Protein AF-A0A1H3MV26-F1 (afdb_monomer_lite)

Sequence (48 aa):
MTDTETLSAPAARVARVALVTGGSGGIGRAVAERPAADGIAVGVHFSR

Foldseek 3Di:
DDPPDPPDDDPPPPQAAEEFEVCPDDPNVVVQVVVVVVVHHYHYHYDD

Secondary structure (DSSP, 8-state):
-------------PPPEEEEETTTSHHHHHHHHHHHHTT-EEEEE---

Structure (mmCIF, N/CA/C/O backbone):
data_AF-A0A1H3MV26-F1
#
_entry.id   AF-A0A1H3MV26-F1
#
loop_
_atom_site.group_PDB
_atom_s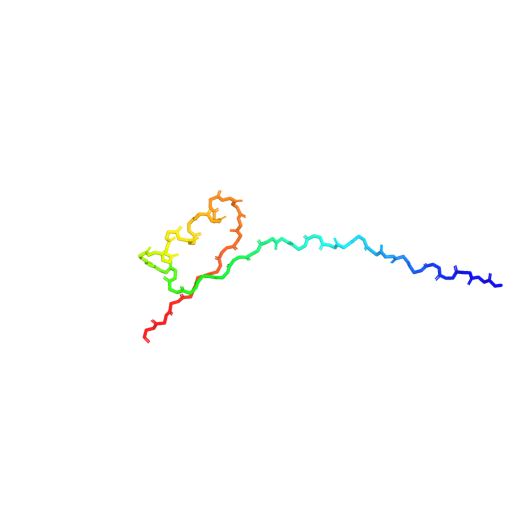ite.id
_atom_site.type_symbol
_atom_site.label_atom_id
_atom_site.label_alt_id
_atom_site.label_comp_id
_atom_site.label_asym_id
_atom_site.label_entity_id
_atom_site.label_seq_id
_atom_site.pdbx_PDB_ins_code
_atom_site.Cartn_x
_atom_site.Cartn_y
_atom_site.Cartn_z
_atom_site.occupancy
_atom_site.B_iso_or_equiv
_atom_site.auth_seq_id
_atom_site.auth_comp_id
_atom_site.auth_asym_id
_atom_site.auth_atom_id
_atom_site.pdbx_PDB_model_num
ATOM 1 N N . MET A 1 1 ? -49.883 -13.440 18.071 1.00 50.34 1 MET A N 1
ATOM 2 C CA . MET A 1 1 ? -49.122 -13.231 16.827 1.00 50.34 1 MET A CA 1
ATOM 3 C C . MET A 1 1 ? -48.080 -12.186 17.166 1.00 50.34 1 MET A C 1
ATOM 5 O O . MET A 1 1 ? -48.392 -11.010 17.182 1.00 50.34 1 MET A O 1
ATOM 9 N N . THR A 1 2 ? -46.942 -12.633 17.694 1.00 51.22 2 THR A N 1
ATOM 10 C CA . THR A 1 2 ? -45.838 -11.757 18.096 1.00 51.22 2 THR A CA 1
ATOM 11 C C . THR A 1 2 ? -44.922 -11.622 16.895 1.00 51.22 2 THR A C 1
ATOM 13 O O . THR A 1 2 ? -44.314 -12.612 16.487 1.00 51.22 2 THR A O 1
ATOM 16 N N . ASP A 1 3 ? -44.873 -10.431 16.313 1.00 53.81 3 ASP A N 1
ATOM 17 C CA . ASP A 1 3 ? -43.921 -10.085 15.269 1.00 53.81 3 ASP A CA 1
ATOM 18 C C . ASP A 1 3 ? -42.518 -10.054 15.882 1.00 53.81 3 ASP A C 1
ATOM 20 O O . ASP A 1 3 ? -42.138 -9.135 16.606 1.00 53.81 3 ASP A O 1
ATOM 24 N N . THR A 1 4 ? -41.759 -11.124 15.651 1.00 67.38 4 THR A N 1
ATOM 25 C CA . THR A 1 4 ? -40.339 -11.191 15.989 1.00 67.38 4 THR A CA 1
ATOM 26 C C . THR A 1 4 ? -39.578 -10.330 14.983 1.00 67.38 4 THR A C 1
ATOM 28 O O . THR A 1 4 ? -39.062 -10.830 13.982 1.00 67.38 4 THR A O 1
ATOM 31 N N . GLU A 1 5 ? -39.539 -9.018 15.213 1.00 66.69 5 GLU A N 1
ATOM 32 C CA . GLU A 1 5 ? -38.696 -8.113 14.438 1.00 66.69 5 GLU A CA 1
ATOM 33 C C . GLU A 1 5 ? -37.228 -8.462 14.723 1.00 66.69 5 GLU A C 1
ATOM 35 O O . GLU A 1 5 ? -36.717 -8.314 15.835 1.00 66.69 5 GLU A O 1
ATOM 40 N N . THR A 1 6 ? -36.556 -9.020 13.718 1.00 67.88 6 THR A N 1
ATOM 41 C CA . THR A 1 6 ? -35.129 -9.327 13.796 1.00 67.88 6 THR A CA 1
ATOM 42 C C . THR A 1 6 ? -34.378 -8.005 13.889 1.00 67.88 6 THR A C 1
ATOM 44 O O . THR A 1 6 ? -34.316 -7.258 12.915 1.00 67.88 6 THR A O 1
ATOM 47 N N . LEU A 1 7 ? -33.811 -7.705 15.057 1.00 65.75 7 LEU A N 1
ATOM 48 C CA . LEU A 1 7 ? -32.930 -6.554 15.239 1.00 65.75 7 LEU A CA 1
ATOM 49 C C . LEU A 1 7 ? -31.720 -6.706 14.305 1.00 65.75 7 LEU A C 1
ATOM 51 O O . LEU A 1 7 ? -30.799 -7.476 14.579 1.00 65.75 7 LEU A O 1
ATOM 55 N N . SER A 1 8 ? -31.719 -5.973 13.189 1.00 67.94 8 SER A N 1
ATOM 56 C CA . SER A 1 8 ? -30.533 -5.820 12.351 1.00 67.94 8 SER A CA 1
ATOM 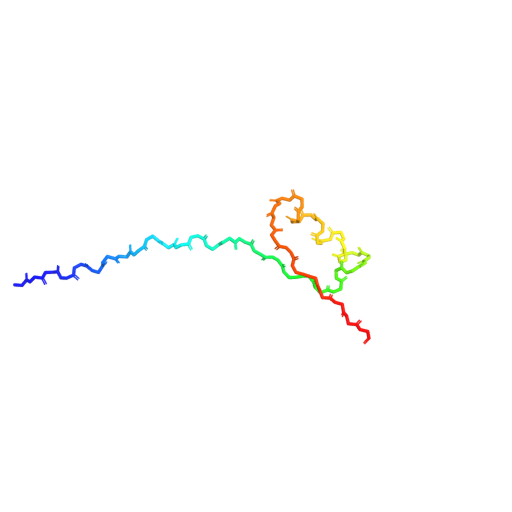57 C C . SER A 1 8 ? -29.522 -4.987 13.127 1.00 67.94 8 SER A C 1
ATOM 59 O O . SER A 1 8 ? -29.710 -3.784 13.312 1.00 67.94 8 SER A O 1
ATOM 61 N N . ALA A 1 9 ? -28.433 -5.616 13.569 1.00 70.94 9 ALA A N 1
ATOM 62 C CA . ALA A 1 9 ? -27.284 -4.879 14.073 1.00 70.94 9 ALA A CA 1
ATOM 63 C C . ALA A 1 9 ? -26.853 -3.840 13.018 1.00 70.94 9 ALA A C 1
ATOM 65 O O . ALA A 1 9 ? -26.945 -4.126 11.815 1.00 70.94 9 ALA A O 1
ATOM 66 N N . PRO A 1 10 ? -26.393 -2.640 13.424 1.00 66.12 10 PRO A N 1
ATOM 67 C CA . PRO A 1 10 ? -25.802 -1.708 12.477 1.00 66.12 10 PRO A CA 1
ATOM 68 C C . PRO A 1 10 ? -24.709 -2.460 11.721 1.00 66.12 10 PRO A C 1
ATOM 70 O O . PRO A 1 10 ? -23.859 -3.095 12.347 1.00 66.12 10 PRO A O 1
ATOM 73 N N . ALA A 1 11 ? -24.763 -2.439 10.387 1.00 68.50 11 ALA A N 1
ATOM 74 C CA . ALA A 1 11 ? -23.740 -3.072 9.569 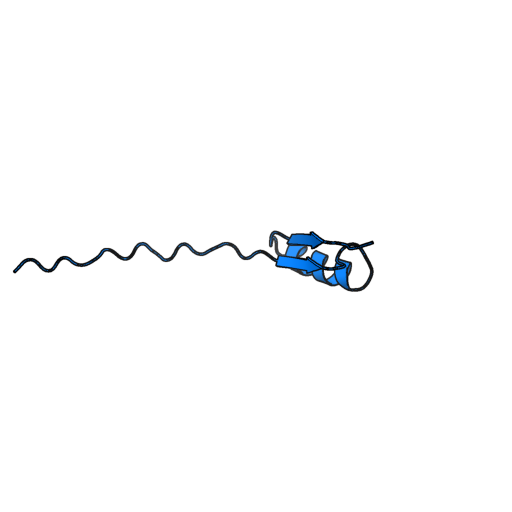1.00 68.50 11 ALA A CA 1
ATOM 75 C C . ALA A 1 11 ? -22.395 -2.473 9.986 1.00 68.50 11 ALA A C 1
ATOM 77 O O . ALA A 1 11 ? -22.124 -1.298 9.720 1.00 68.50 11 ALA A O 1
ATOM 78 N N . ALA A 1 12 ? -21.598 -3.252 10.722 1.00 71.31 12 ALA A N 1
ATOM 79 C CA . ALA A 1 12 ? -20.317 -2.808 11.231 1.00 71.31 12 ALA A CA 1
ATOM 80 C C . ALA A 1 12 ? -19.514 -2.312 10.033 1.00 71.31 12 ALA A C 1
ATOM 82 O O . ALA A 1 12 ? -19.261 -3.060 9.085 1.00 71.31 12 ALA A O 1
ATOM 83 N N . ARG A 1 13 ? -19.187 -1.018 10.025 1.00 74.50 13 ARG A N 1
ATOM 84 C CA . ARG A 1 13 ? -18.471 -0.422 8.906 1.00 74.50 13 ARG A CA 1
ATOM 85 C C . ARG A 1 13 ? -17.056 -0.977 8.940 1.00 74.50 13 ARG A C 1
ATOM 87 O O . ARG A 1 13 ? -16.230 -0.513 9.718 1.00 74.50 13 ARG A O 1
ATOM 94 N N . VAL A 1 14 ? -16.805 -2.006 8.138 1.00 80.81 14 VAL A N 1
ATOM 95 C CA . VAL A 1 14 ? -15.484 -2.625 8.044 1.00 80.81 14 VAL A CA 1
ATOM 96 C C . VAL A 1 14 ? -14.497 -1.543 7.609 1.00 80.81 14 VAL A C 1
ATOM 98 O O . VAL A 1 14 ? -14.724 -0.853 6.609 1.00 80.81 14 VAL A O 1
ATOM 101 N N . ALA A 1 15 ? -13.432 -1.348 8.390 1.00 87.25 15 ALA A N 1
ATOM 102 C CA . ALA A 1 15 ? -12.371 -0.419 8.027 1.00 87.25 15 ALA A CA 1
ATOM 103 C C . ALA A 1 15 ? -11.784 -0.837 6.672 1.00 87.25 15 ALA A C 1
ATOM 105 O O . ALA A 1 15 ? -11.580 -2.024 6.414 1.00 87.25 15 ALA A O 1
ATOM 106 N N . ARG A 1 16 ? -11.544 0.129 5.779 1.00 90.88 16 ARG A N 1
ATOM 107 C CA . ARG A 1 16 ? -10.939 -0.175 4.478 1.00 90.88 16 ARG A CA 1
ATOM 108 C C . ARG A 1 16 ? -9.491 -0.606 4.687 1.00 90.88 16 ARG A C 1
ATOM 110 O O . ARG A 1 16 ? -8.785 -0.019 5.500 1.00 90.88 16 ARG A O 1
ATOM 117 N N . VAL A 1 17 ? -9.075 -1.615 3.929 1.00 95.88 17 VAL A N 1
ATOM 118 C CA . VAL A 1 17 ? -7.731 -2.202 3.957 1.00 95.88 17 VAL A CA 1
ATOM 119 C C . VAL A 1 17 ? -7.290 -2.415 2.513 1.00 95.88 17 VAL A C 1
ATOM 121 O O . VAL A 1 17 ? -8.127 -2.745 1.669 1.00 95.88 17 VAL A O 1
ATOM 124 N N . ALA A 1 18 ? -6.005 -2.235 2.216 1.00 97.31 18 ALA A N 1
ATOM 125 C CA . ALA A 1 18 ? -5.454 -2.463 0.882 1.00 97.31 18 ALA A CA 1
ATOM 126 C C . ALA A 1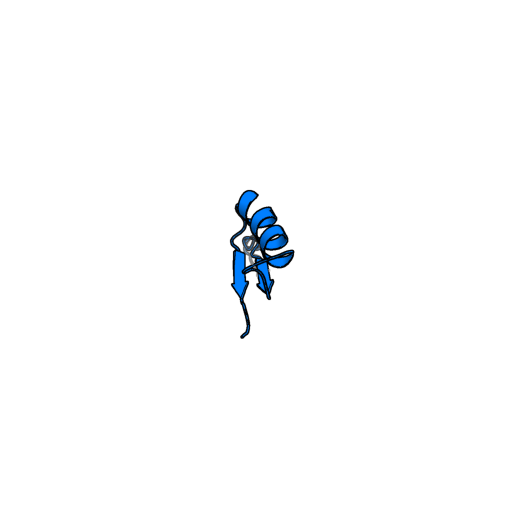 18 ? -4.378 -3.556 0.905 1.00 97.31 18 ALA A C 1
ATOM 128 O O . ALA A 1 18 ? -3.553 -3.599 1.813 1.00 97.31 18 ALA A O 1
ATOM 129 N N . LEU A 1 19 ? -4.361 -4.416 -0.114 1.00 97.44 19 LEU A N 1
ATOM 130 C CA . LEU A 1 19 ? -3.275 -5.363 -0.371 1.00 97.44 19 LEU A CA 1
ATOM 131 C C . LEU A 1 19 ? -2.598 -4.980 -1.686 1.00 97.44 19 LEU A C 1
ATOM 133 O O . LEU A 1 19 ? -3.256 -4.936 -2.725 1.00 97.44 19 LEU A O 1
ATOM 137 N N . VAL A 1 20 ? -1.291 -4.720 -1.643 1.00 97.81 20 VAL A N 1
ATOM 138 C CA . VAL A 1 20 ? -0.497 -4.351 -2.821 1.00 97.81 20 VAL A CA 1
ATOM 139 C C . VAL A 1 20 ? 0.562 -5.413 -3.093 1.00 97.81 20 VAL A C 1
ATOM 141 O O . VAL A 1 20 ? 1.497 -5.616 -2.317 1.00 97.81 20 VAL A O 1
ATOM 144 N N . THR A 1 21 ? 0.442 -6.082 -4.235 1.00 97.25 21 THR A N 1
ATOM 145 C CA . THR A 1 21 ? 1.466 -6.998 -4.751 1.00 97.25 21 THR A CA 1
ATOM 146 C C . THR A 1 21 ? 2.532 -6.226 -5.524 1.00 97.25 21 THR A C 1
ATOM 148 O O . THR A 1 21 ? 2.207 -5.316 -6.283 1.00 97.25 21 THR A O 1
ATOM 151 N N . GLY A 1 22 ? 3.804 -6.581 -5.348 1.00 97.38 22 GLY A N 1
ATOM 152 C CA . GLY A 1 22 ? 4.933 -5.821 -5.889 1.00 97.38 22 GLY A CA 1
ATOM 153 C C . GLY A 1 22 ? 5.132 -4.462 -5.208 1.00 97.38 22 GLY A C 1
ATOM 154 O O . GLY A 1 22 ? 5.832 -3.608 -5.744 1.00 97.38 22 GLY A O 1
ATOM 155 N N . GLY A 1 23 ? 4.524 -4.231 -4.038 1.00 97.25 23 GLY A N 1
ATOM 156 C CA . GLY A 1 23 ? 4.534 -2.912 -3.397 1.00 97.25 23 GLY A CA 1
ATOM 157 C C . GLY A 1 23 ? 5.844 -2.527 -2.702 1.00 97.25 23 GLY A C 1
ATOM 158 O O . GLY A 1 23 ? 5.929 -1.460 -2.108 1.00 97.25 23 GLY A O 1
ATOM 159 N N . SER A 1 24 ? 6.879 -3.364 -2.787 1.00 96.25 24 SER A N 1
ATOM 160 C CA . SER A 1 24 ? 8.205 -3.078 -2.228 1.00 96.25 24 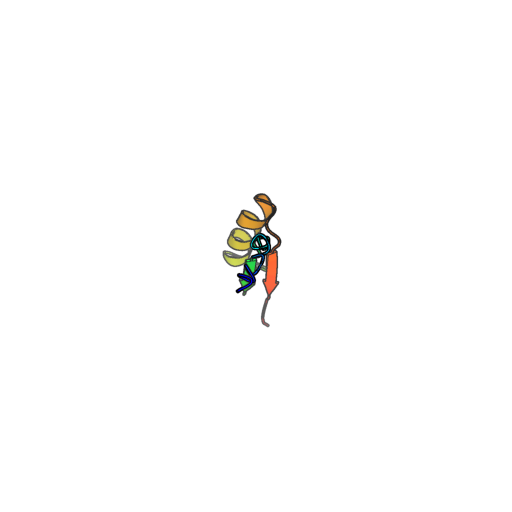SER A CA 1
ATOM 161 C C . SER A 1 24 ? 9.002 -2.036 -3.027 1.00 96.25 24 SER A C 1
ATOM 163 O O . SER A 1 24 ? 9.968 -1.481 -2.504 1.00 96.25 24 SER A O 1
ATOM 165 N N . GLY A 1 25 ? 8.624 -1.740 -4.277 1.00 96.56 25 GLY A N 1
ATOM 166 C CA . GLY A 1 25 ? 9.368 -0.806 -5.124 1.00 96.56 25 GLY A CA 1
ATOM 167 C C . GLY A 1 25 ? 8.581 -0.260 -6.313 1.00 96.56 25 GLY A C 1
ATOM 168 O O . GLY A 1 25 ? 7.423 -0.611 -6.537 1.00 96.56 25 GLY A O 1
ATOM 169 N N . GLY A 1 26 ? 9.227 0.631 -7.072 1.00 97.31 26 GLY A N 1
ATOM 170 C CA . GLY A 1 26 ? 8.681 1.228 -8.294 1.00 97.31 26 GLY A CA 1
ATOM 171 C C . GLY A 1 26 ? 7.266 1.786 -8.118 1.00 97.31 26 GLY A C 1
ATOM 172 O O . GLY A 1 26 ? 6.962 2.463 -7.136 1.00 97.31 26 GLY A O 1
ATOM 173 N N . ILE A 1 27 ? 6.397 1.462 -9.076 1.00 97.56 27 ILE A N 1
ATOM 174 C CA . ILE A 1 27 ? 4.988 1.876 -9.081 1.00 97.56 27 ILE A CA 1
ATOM 175 C C . ILE A 1 27 ? 4.231 1.275 -7.893 1.00 97.56 27 ILE A C 1
ATOM 177 O O . ILE A 1 27 ? 3.407 1.956 -7.288 1.00 97.56 27 ILE A O 1
ATOM 181 N N . GLY A 1 28 ? 4.532 0.029 -7.515 1.00 97.12 28 GLY A N 1
ATOM 182 C CA . GLY A 1 28 ? 3.857 -0.637 -6.405 1.00 97.12 28 GLY A CA 1
ATOM 183 C C . GLY A 1 28 ? 4.031 0.114 -5.083 1.00 97.12 28 GLY A C 1
ATOM 184 O O . GLY A 1 28 ? 3.061 0.282 -4.347 1.00 97.12 28 GLY A O 1
ATOM 185 N N . ARG A 1 29 ? 5.237 0.625 -4.805 1.00 98.25 29 ARG A N 1
ATOM 186 C CA . ARG A 1 29 ? 5.495 1.447 -3.612 1.00 98.25 29 ARG A CA 1
ATOM 187 C C . ARG A 1 29 ? 4.683 2.742 -3.629 1.00 98.25 29 ARG A C 1
ATOM 189 O O . ARG A 1 29 ? 4.017 3.043 -2.647 1.00 98.25 29 ARG A O 1
ATOM 196 N N . ALA A 1 30 ? 4.669 3.456 -4.755 1.00 98.38 30 ALA A N 1
ATOM 197 C CA . ALA A 1 30 ? 3.895 4.694 -4.883 1.00 98.38 30 ALA A CA 1
ATOM 198 C C . ALA A 1 30 ? 2.382 4.458 -4.686 1.00 98.38 30 ALA A C 1
ATOM 200 O O . ALA A 1 30 ? 1.690 5.263 -4.063 1.00 98.38 30 ALA A O 1
ATOM 201 N N . VAL A 1 31 ? 1.867 3.326 -5.179 1.00 97.81 31 VAL A N 1
ATOM 202 C CA . VAL A 1 31 ? 0.471 2.915 -4.972 1.00 97.81 31 VAL A CA 1
ATOM 203 C C . VAL A 1 31 ? 0.195 2.542 -3.514 1.00 97.81 31 VAL A C 1
ATOM 205 O O . VAL A 1 31 ? -0.898 2.828 -3.043 1.00 97.81 31 VAL A O 1
ATOM 208 N N . ALA A 1 32 ? 1.144 1.935 -2.794 1.00 98.25 32 ALA A N 1
ATOM 209 C CA . ALA A 1 32 ? 0.991 1.588 -1.378 1.00 98.25 32 ALA A CA 1
ATOM 210 C C . ALA A 1 32 ? 1.061 2.814 -0.449 1.00 98.25 32 ALA A C 1
ATOM 212 O O . ALA A 1 32 ? 0.300 2.905 0.514 1.00 98.25 32 ALA A O 1
ATOM 213 N N . GLU A 1 33 ? 1.937 3.775 -0.752 1.00 98.38 33 GLU A N 1
ATOM 214 C CA . GLU A 1 33 ? 2.136 4.988 0.052 1.00 98.38 33 GLU A CA 1
ATOM 215 C C . GLU A 1 33 ? 0.905 5.903 0.051 1.00 98.38 33 GLU A C 1
ATOM 217 O O . GLU A 1 33 ? 0.587 6.503 1.075 1.00 98.38 33 GLU A O 1
ATOM 222 N N . ARG A 1 34 ? 0.166 5.982 -1.063 1.00 97.44 34 ARG A N 1
ATOM 223 C CA . ARG A 1 34 ? -0.997 6.874 -1.174 1.00 97.44 34 ARG A CA 1
ATOM 224 C C . ARG A 1 34 ? -2.140 6.516 -0.198 1.00 97.44 34 ARG A C 1
ATOM 226 O O . ARG A 1 34 ? -2.515 7.385 0.577 1.00 97.44 34 ARG A O 1
ATOM 233 N N . PRO A 1 35 ? -2.688 5.284 -0.167 1.00 96.62 35 PRO A N 1
ATOM 234 C CA . PRO A 1 35 ? -3.683 4.887 0.830 1.00 96.62 35 PRO A CA 1
ATOM 235 C C . PRO A 1 35 ? -3.140 4.940 2.260 1.00 96.62 35 PRO A C 1
ATOM 237 O O . PRO A 1 35 ? -3.878 5.292 3.177 1.00 96.62 35 PRO A O 1
ATOM 240 N N . ALA A 1 36 ? -1.860 4.610 2.460 1.00 97.56 36 ALA A N 1
ATOM 241 C CA . ALA A 1 36 ? -1.236 4.677 3.779 1.00 97.56 36 ALA A CA 1
ATOM 242 C C . ALA A 1 36 ? -1.205 6.116 4.324 1.00 97.56 36 ALA A C 1
ATOM 244 O O . ALA A 1 36 ? -1.471 6.323 5.507 1.00 97.56 36 ALA A O 1
ATOM 245 N N . ALA A 1 37 ? -0.959 7.111 3.464 1.00 98.06 37 ALA A N 1
ATOM 246 C CA . ALA A 1 37 ? -1.044 8.527 3.825 1.00 98.06 37 ALA A CA 1
ATOM 247 C C . ALA A 1 37 ? -2.464 8.947 4.254 1.00 98.06 37 ALA A C 1
ATOM 249 O O . ALA A 1 37 ? -2.611 9.821 5.105 1.00 98.06 37 ALA A O 1
ATOM 250 N N . ASP A 1 38 ? -3.494 8.274 3.735 1.00 96.00 38 ASP A N 1
ATOM 251 C CA . ASP A 1 38 ? -4.897 8.465 4.124 1.00 96.00 38 ASP A CA 1
ATOM 252 C C . ASP A 1 38 ? -5.290 7.649 5.381 1.00 96.00 38 ASP A C 1
ATOM 254 O O . ASP A 1 38 ? -6.465 7.596 5.755 1.00 96.00 38 ASP A O 1
ATOM 258 N N . GLY A 1 39 ? -4.331 6.984 6.039 1.00 95.06 39 GLY A N 1
ATOM 259 C CA . GLY A 1 39 ? -4.555 6.186 7.250 1.00 95.06 39 GLY A CA 1
ATOM 260 C C . GLY A 1 39 ? -5.179 4.809 7.001 1.00 95.06 39 GLY A C 1
ATOM 261 O O . GLY A 1 39 ? -5.617 4.149 7.945 1.00 95.06 39 GLY A O 1
ATOM 262 N N . ILE A 1 40 ? -5.232 4.354 5.746 1.00 96.62 40 ILE A N 1
ATOM 263 C CA . ILE A 1 40 ? -5.680 3.002 5.401 1.00 96.62 40 ILE A CA 1
ATOM 264 C C . ILE A 1 40 ? -4.559 2.016 5.731 1.00 96.62 40 ILE A C 1
ATOM 266 O O . ILE A 1 40 ? -3.410 2.213 5.342 1.00 96.62 40 ILE A O 1
ATOM 270 N N . ALA A 1 41 ? -4.890 0.921 6.416 1.00 97.31 41 ALA A N 1
ATOM 271 C CA . ALA A 1 41 ? -3.935 -0.157 6.638 1.00 97.31 41 ALA A CA 1
ATOM 272 C C . ALA A 1 41 ? -3.594 -0.847 5.304 1.00 97.31 41 ALA A C 1
ATOM 274 O O . ALA A 1 41 ? -4.489 -1.249 4.553 1.00 97.31 41 ALA A O 1
ATOM 275 N N . VAL A 1 42 ? -2.297 -0.983 5.010 1.00 98.12 42 VAL A N 1
ATOM 276 C CA . VAL A 1 42 ? -1.796 -1.552 3.751 1.00 98.12 42 VAL A CA 1
ATOM 277 C C . VAL A 1 42 ? -0.912 -2.766 4.023 1.00 98.12 42 VAL A C 1
ATOM 279 O O . VAL A 1 42 ? 0.112 -2.663 4.694 1.00 98.12 42 VAL A O 1
ATOM 282 N N . GLY A 1 43 ? -1.296 -3.917 3.474 1.00 98.06 43 GLY A N 1
ATOM 283 C CA . GLY A 1 43 ? -0.448 -5.100 3.374 1.00 98.06 43 GLY A CA 1
ATOM 284 C C . GLY A 1 43 ? 0.338 -5.082 2.066 1.00 98.06 43 GLY A C 1
ATOM 285 O O . GLY A 1 43 ? -0.216 -4.785 1.007 1.00 98.06 43 GLY A O 1
ATOM 286 N N . VAL A 1 44 ? 1.624 -5.421 2.126 1.00 98.19 44 VAL A N 1
ATOM 287 C CA . VAL A 1 44 ? 2.502 -5.471 0.952 1.00 98.19 44 VAL A CA 1
ATOM 288 C C . VAL A 1 44 ? 3.054 -6.872 0.759 1.00 98.19 44 VAL A C 1
ATOM 290 O O . VAL A 1 44 ? 3.539 -7.489 1.704 1.00 98.19 44 VAL A O 1
ATOM 293 N N . HIS A 1 45 ? 3.007 -7.359 -0.477 1.00 97.81 45 HIS A N 1
ATOM 294 C CA . HIS A 1 45 ? 3.603 -8.632 -0.873 1.00 97.81 45 HIS A CA 1
ATOM 295 C C . HIS A 1 45 ? 4.633 -8.412 -1.982 1.00 97.81 45 HIS A C 1
ATOM 297 O O . HIS A 1 45 ? 4.406 -7.618 -2.894 1.00 97.81 45 HIS A O 1
ATOM 303 N N . PHE A 1 46 ? 5.738 -9.151 -1.949 1.00 94.50 46 PHE A N 1
ATOM 304 C CA . PHE A 1 46 ? 6.726 -9.216 -3.023 1.00 94.50 46 PHE A CA 1
ATOM 305 C C . PHE A 1 46 ? 7.115 -10.676 -3.257 1.00 94.50 46 PHE A C 1
ATOM 307 O O . PHE A 1 46 ? 7.266 -11.434 -2.303 1.00 94.50 46 PHE A O 1
ATOM 314 N N . SER A 1 47 ? 7.283 -11.048 -4.522 1.00 84.75 47 SER A N 1
ATOM 315 C CA . SER A 1 47 ? 7.660 -12.395 -4.951 1.00 84.75 47 SER A CA 1
ATOM 316 C C . SER A 1 47 ? 9.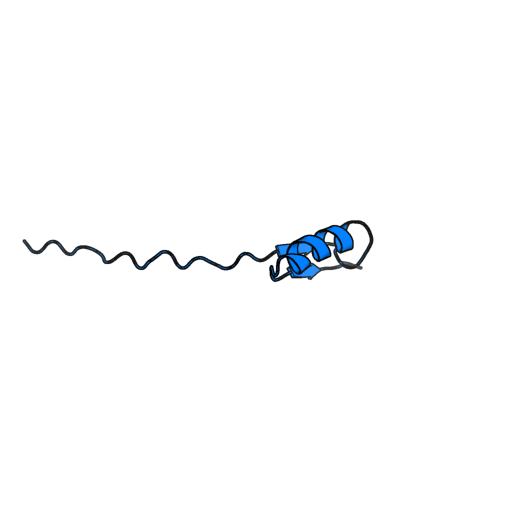072 -12.337 -5.531 1.00 84.75 47 SER A C 1
ATOM 318 O O . SER A 1 47 ? 9.355 -11.434 -6.319 1.00 84.75 47 SER A O 1
ATOM 320 N N . ARG A 1 48 ? 9.942 -13.274 -5.144 1.00 74.44 48 ARG A N 1
ATOM 321 C CA . ARG A 1 48 ? 11.282 -13.428 -5.724 1.00 74.44 48 ARG A CA 1
ATOM 322 C C . ARG A 1 48 ? 11.269 -14.474 -6.831 1.00 74.44 48 ARG A C 1
ATOM 324 O O . ARG A 1 48 ? 10.572 -15.492 -6.637 1.00 74.44 48 ARG A O 1
#

InterPro domains:
  IPR036291 NAD(P)-binding domain superfamily [SSF51735] (16-44)

Organism: NCBI:txid381665

Radius of gyration: 19.07 Å; chains: 1; bounding box: 60×22×27 Å

pLDDT: mean 87.04, std 14.82, range [50.34, 98.38]